Protein AF-A0A353LQN7-F1 (afdb_monomer_lite)

Radius of gyration: 21.43 Å; chains: 1; bounding box: 35×39×74 Å

pLDDT: mean 70.51, std 16.0, range [35.12, 90.56]

Secondary structure (DSSP, 8-state):
-HHHHHHS-----SGGGS-SSS----------TTHHHHHHHHH-HHHHTT--EEEEHHHHTT-HHHHHHHHHTTEEEE-HHHHHHHTT-S----------

Sequence (100 aa):
MLVMRLCFRLKVRGKAELPRAGPVIYVVNHTSYLDPMALAAALGWGRLRQTCWMAWTGFIYAGPLRRLLAGLAQVVPVDPDRRAAQGGGVAGGGGGLGGG

Foldseek 3Di:
DVCCCPVVVQDAPCLVVDDPDDDDDDDDPCPDPCRLVSVCVRNDDVVQQVDEAEDEPCQQPPDPVSVVVNVNSNYDYDHPVVVVVVVVPDDDDDDDDDDD

Structure (mmCIF, N/CA/C/O backbone):
data_AF-A0A353LQN7-F1
#
_entry.id   AF-A0A353LQN7-F1
#
loop_
_atom_site.group_PDB
_atom_site.id
_atom_site.type_symbol
_atom_site.label_atom_id
_atom_site.label_alt_id
_atom_site.label_comp_id
_atom_site.label_asym_id
_atom_site.label_entity_id
_atom_site.label_seq_id
_atom_site.pdbx_PDB_ins_code
_atom_site.Cartn_x
_atom_site.Cartn_y
_atom_site.Cartn_z
_atom_site.occupancy
_atom_site.B_iso_or_equiv
_atom_site.auth_seq_id
_atom_site.auth_comp_id
_atom_site.auth_asym_id
_atom_site.auth_atom_id
_atom_site.pdbx_PDB_model_num
ATOM 1 N N . MET A 1 1 ? 3.896 5.365 8.864 1.00 67.44 1 MET A N 1
ATOM 2 C CA . MET A 1 1 ? 2.574 6.021 8.680 1.00 67.44 1 MET A CA 1
ATOM 3 C C . MET A 1 1 ? 2.525 7.444 9.216 1.00 67.44 1 MET A C 1
ATOM 5 O O . MET A 1 1 ? 2.060 8.314 8.493 1.00 67.44 1 MET A O 1
ATOM 9 N N . LEU A 1 2 ? 2.993 7.700 10.446 1.00 77.88 2 LEU A N 1
ATOM 10 C CA . LEU A 1 2 ? 2.954 9.039 11.051 1.00 77.88 2 LEU A CA 1
ATOM 11 C C . LEU A 1 2 ? 3.679 10.101 10.201 1.00 77.88 2 LEU A C 1
ATOM 13 O O . LEU A 1 2 ? 3.153 11.188 10.019 1.00 77.88 2 LEU A O 1
ATOM 17 N N . VAL A 1 3 ? 4.806 9.736 9.577 1.00 85.12 3 VAL A N 1
ATOM 18 C CA . VAL A 1 3 ? 5.564 10.587 8.638 1.00 85.12 3 VAL A CA 1
ATOM 19 C C . VAL A 1 3 ? 4.691 11.140 7.505 1.00 85.12 3 VAL A C 1
ATOM 21 O O . VAL A 1 3 ? 4.730 12.330 7.238 1.00 85.12 3 VAL A O 1
ATOM 24 N N . MET A 1 4 ? 3.832 10.322 6.884 1.00 85.94 4 MET A N 1
ATOM 25 C CA . MET A 1 4 ? 2.928 10.798 5.823 1.00 85.94 4 MET A CA 1
ATOM 26 C C . MET A 1 4 ? 1.898 11.803 6.351 1.00 85.94 4 MET A C 1
ATOM 28 O O . MET A 1 4 ? 1.551 12.772 5.684 1.00 85.94 4 MET A O 1
ATOM 32 N N . ARG A 1 5 ? 1.418 11.600 7.581 1.00 82.62 5 ARG A N 1
ATOM 33 C CA . ARG A 1 5 ? 0.480 12.529 8.220 1.00 82.62 5 ARG A CA 1
ATOM 34 C C . ARG A 1 5 ? 1.148 13.838 8.632 1.00 82.62 5 ARG A C 1
ATOM 36 O O . ARG A 1 5 ? 0.508 14.876 8.536 1.00 82.62 5 ARG A O 1
ATOM 43 N N . LEU A 1 6 ? 2.407 13.788 9.061 1.00 85.81 6 LEU A N 1
ATOM 44 C CA . LEU A 1 6 ? 3.148 14.949 9.553 1.00 85.81 6 LEU A CA 1
ATOM 45 C C . LEU A 1 6 ? 3.775 15.759 8.412 1.00 85.81 6 LEU A C 1
ATOM 47 O O . LEU A 1 6 ? 3.519 16.952 8.308 1.00 85.81 6 LEU A O 1
ATOM 51 N N . CYS A 1 7 ? 4.530 15.116 7.521 1.00 90.00 7 CYS A N 1
ATOM 52 C CA . CYS A 1 7 ? 5.248 15.793 6.439 1.00 90.00 7 CYS A CA 1
ATOM 53 C C . CYS A 1 7 ? 4.330 16.205 5.279 1.00 90.00 7 CYS A C 1
ATOM 55 O O . CYS A 1 7 ? 4.573 17.225 4.648 1.00 90.00 7 CYS A O 1
ATOM 57 N N . PHE A 1 8 ? 3.264 15.439 5.011 1.00 86.44 8 PHE A N 1
ATOM 58 C CA . PHE A 1 8 ? 2.377 15.666 3.858 1.00 86.44 8 PHE A CA 1
ATOM 59 C C . PHE A 1 8 ? 0.946 16.043 4.253 1.00 86.44 8 PHE A C 1
ATOM 61 O O . PHE A 1 8 ? 0.081 16.170 3.390 1.00 86.44 8 PHE A O 1
ATOM 68 N N . ARG A 1 9 ? 0.674 16.225 5.556 1.00 88.62 9 ARG A N 1
ATOM 69 C CA . ARG A 1 9 ? -0.647 16.618 6.084 1.00 88.62 9 ARG A CA 1
ATOM 70 C C . ARG A 1 9 ? -1.788 15.761 5.520 1.0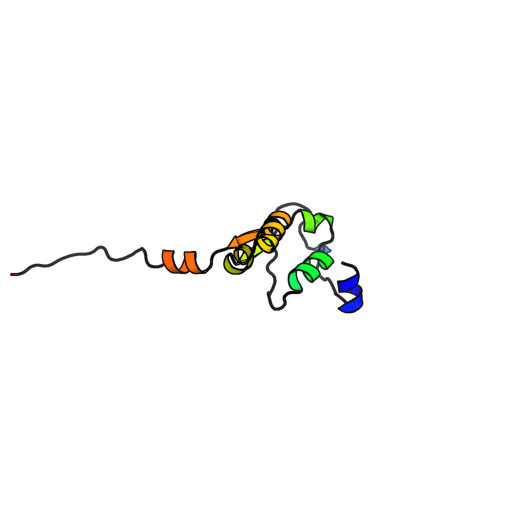0 88.62 9 ARG A C 1
ATOM 72 O O . ARG A 1 9 ? -2.856 16.279 5.191 1.00 88.62 9 ARG A O 1
ATOM 79 N N . LEU A 1 10 ? -1.550 14.451 5.399 1.00 88.38 10 LEU A N 1
ATOM 80 C CA . LEU A 1 10 ? -2.475 13.503 4.777 1.00 88.38 10 LEU A CA 1
ATOM 81 C C . LEU A 1 10 ? -3.883 13.603 5.390 1.00 88.38 10 LEU A C 1
ATOM 83 O O . LEU A 1 10 ? -4.081 13.298 6.568 1.00 88.38 10 LEU A O 1
ATOM 87 N N . LYS A 1 11 ? -4.870 13.971 4.567 1.00 88.44 11 LYS A N 1
ATOM 88 C CA . LYS A 1 11 ? -6.292 13.984 4.931 1.00 88.44 11 LYS A CA 1
ATOM 89 C C . LYS A 1 11 ? -6.978 12.755 4.348 1.00 88.44 11 LYS A C 1
ATOM 91 O O . LYS A 1 11 ? -6.973 12.558 3.140 1.00 88.44 11 LYS A O 1
ATOM 96 N N . VAL A 1 12 ? -7.604 11.957 5.209 1.00 89.69 12 VAL A N 1
ATOM 97 C CA . VAL A 1 12 ? -8.361 10.765 4.806 1.00 89.69 12 VAL A CA 1
ATOM 98 C C . VAL A 1 12 ? -9.847 11.064 4.965 1.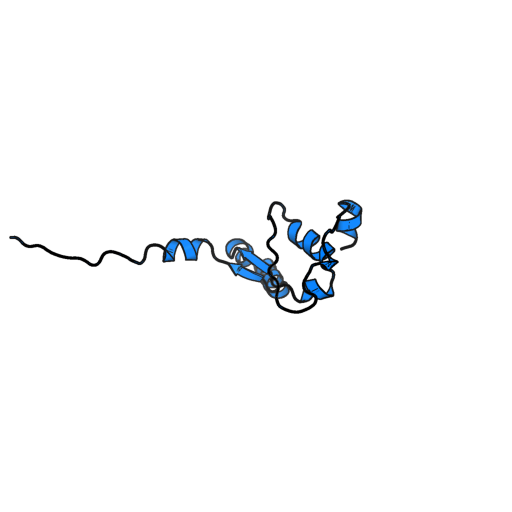00 89.69 12 VAL A C 1
ATOM 100 O O . VAL A 1 12 ? -10.283 11.427 6.055 1.00 89.69 12 VAL A O 1
ATOM 103 N N . ARG A 1 13 ? -10.621 10.922 3.889 1.00 90.56 13 ARG A N 1
ATOM 104 C CA . ARG A 1 13 ? -12.081 11.109 3.877 1.00 90.56 13 ARG A CA 1
ATOM 105 C C . ARG A 1 13 ? -12.771 9.795 3.523 1.00 90.56 13 ARG A C 1
ATOM 107 O O . ARG A 1 13 ? -12.157 8.941 2.894 1.00 90.56 13 ARG A O 1
ATOM 114 N N . GLY A 1 14 ? -14.017 9.624 3.967 1.00 86.94 14 GLY A N 1
ATOM 115 C CA . GLY A 1 14 ? -14.812 8.430 3.657 1.00 86.94 14 GLY A CA 1
ATOM 116 C C . GLY A 1 14 ? -14.309 7.142 4.315 1.00 86.94 14 GLY A C 1
ATOM 117 O O . GLY A 1 14 ? -14.714 6.062 3.912 1.00 86.94 14 GLY A O 1
ATOM 118 N N . LYS A 1 15 ? -13.441 7.220 5.339 1.00 84.75 15 LYS A N 1
ATOM 119 C CA . LYS A 1 15 ? -12.886 6.019 5.988 1.00 84.75 15 LYS A CA 1
ATOM 120 C C . LYS A 1 15 ? -13.965 5.121 6.615 1.00 84.75 15 LYS A C 1
ATOM 122 O O . LYS A 1 15 ? -13.782 3.910 6.681 1.00 84.75 15 LYS A O 1
ATOM 127 N N . ALA A 1 16 ? -15.060 5.721 7.080 1.00 85.19 16 ALA A N 1
ATOM 128 C CA . ALA A 1 16 ? -16.195 5.014 7.666 1.00 85.19 16 ALA A CA 1
ATOM 129 C C . ALA A 1 16 ? -17.017 4.225 6.630 1.00 85.19 16 ALA A C 1
ATOM 131 O O . ALA A 1 16 ? -17.623 3.224 6.995 1.00 85.19 16 ALA A O 1
ATOM 132 N N . GLU A 1 17 ? -16.967 4.635 5.360 1.00 87.25 17 GLU A N 1
ATOM 133 C CA . GLU A 1 17 ? -17.702 4.015 4.250 1.00 87.25 17 GLU A CA 1
ATOM 134 C C . GLU A 1 17 ? -17.015 2.753 3.722 1.00 87.25 17 GLU A C 1
ATOM 136 O O . GLU A 1 17 ? -17.593 2.006 2.934 1.00 87.25 17 GLU A O 1
ATOM 141 N N . LEU A 1 18 ? -15.761 2.496 4.120 1.00 85.25 18 LEU A N 1
ATOM 142 C CA . LEU A 1 18 ? -15.093 1.289 3.662 1.00 85.25 18 LEU A CA 1
ATOM 143 C C . LEU A 1 18 ? -15.769 0.051 4.261 1.00 85.25 18 LEU A C 1
ATOM 145 O O . LEU A 1 18 ? -15.991 0.007 5.479 1.00 85.25 18 LEU A O 1
ATOM 149 N N . PRO A 1 19 ? -15.940 -1.016 3.459 1.00 84.62 19 PRO A N 1
ATOM 150 C CA . PRO A 1 19 ? -16.374 -2.310 3.956 1.00 84.62 19 PRO A CA 1
ATOM 151 C C . PRO A 1 19 ? -15.570 -2.720 5.193 1.00 84.62 19 PRO A C 1
ATOM 153 O O . PRO A 1 19 ? -14.338 -2.580 5.246 1.00 84.62 19 PRO A O 1
ATOM 156 N N . ARG A 1 20 ? -16.286 -3.154 6.235 1.00 81.62 20 ARG A N 1
ATOM 157 C CA . ARG A 1 20 ? -15.686 -3.622 7.495 1.00 81.62 20 ARG A CA 1
ATOM 158 C C . ARG A 1 20 ? -15.107 -5.030 7.361 1.00 81.62 20 ARG A C 1
ATOM 160 O O . ARG A 1 20 ? -14.172 -5.357 8.082 1.00 81.62 20 ARG A O 1
ATOM 167 N N . ALA A 1 21 ? -15.643 -5.815 6.431 1.00 80.69 21 ALA A N 1
ATOM 168 C CA . ALA A 1 21 ? -15.221 -7.167 6.107 1.00 80.69 21 ALA A CA 1
ATOM 169 C C . ALA A 1 21 ? -15.363 -7.417 4.597 1.00 80.69 21 ALA A C 1
ATOM 171 O O . ALA A 1 21 ? -16.106 -6.707 3.919 1.00 80.69 21 ALA A O 1
ATOM 172 N N . GLY A 1 22 ? -14.667 -8.443 4.105 1.00 80.81 22 GLY A N 1
ATOM 173 C CA . GLY A 1 22 ? -14.689 -8.854 2.702 1.00 80.81 22 GLY A CA 1
ATOM 174 C C . GLY A 1 22 ? -13.571 -8.238 1.847 1.00 80.81 22 GLY A C 1
ATOM 175 O O . GLY A 1 22 ? -12.913 -7.282 2.270 1.00 80.81 22 GLY A O 1
ATOM 176 N N . PRO A 1 2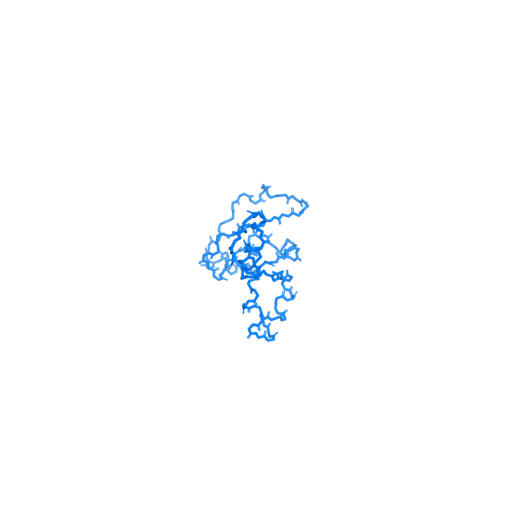3 ? -13.317 -8.813 0.657 1.00 84.00 23 PRO A N 1
ATOM 177 C CA . PRO A 1 23 ? -12.299 -8.322 -0.261 1.00 84.00 23 PRO A CA 1
ATOM 178 C C . PRO A 1 23 ? -12.703 -6.964 -0.844 1.00 84.00 23 PRO A C 1
ATOM 180 O O . PRO A 1 23 ? -13.864 -6.731 -1.174 1.00 84.00 23 PRO A O 1
ATOM 183 N N . VAL A 1 24 ? -11.726 -6.073 -0.999 1.00 85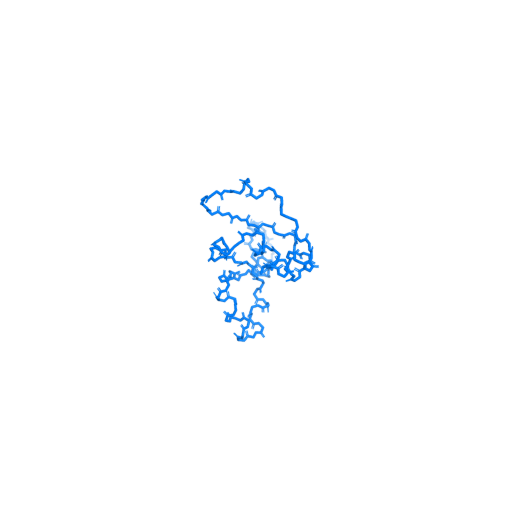.50 24 VAL A N 1
ATOM 184 C CA . VAL A 1 24 ? -11.906 -4.754 -1.615 1.00 85.50 24 VAL A CA 1
ATOM 185 C C . VAL A 1 24 ? -10.773 -4.485 -2.592 1.00 85.50 24 VAL A C 1
ATOM 187 O O . VAL A 1 24 ? -9.635 -4.891 -2.357 1.00 85.50 24 VAL A O 1
ATOM 190 N N . ILE A 1 25 ? -11.083 -3.782 -3.679 1.00 85.81 25 ILE A N 1
ATOM 191 C CA . ILE A 1 25 ? -10.092 -3.351 -4.664 1.00 85.81 25 ILE A CA 1
ATOM 192 C C . ILE A 1 25 ? -9.868 -1.854 -4.478 1.00 85.81 25 ILE A C 1
ATOM 194 O O . ILE A 1 25 ? -10.796 -1.057 -4.615 1.00 85.81 25 ILE A O 1
ATOM 198 N N . TYR A 1 26 ? -8.631 -1.473 -4.166 1.00 83.94 26 TYR A N 1
ATOM 199 C CA . TYR A 1 26 ? -8.221 -0.074 -4.118 1.00 83.94 26 TYR A CA 1
ATOM 200 C C . TYR A 1 26 ? -7.663 0.331 -5.476 1.00 83.94 26 TYR A C 1
ATOM 202 O O . TYR A 1 26 ? -6.611 -0.154 -5.887 1.00 83.94 26 TYR A O 1
ATOM 210 N N . VAL A 1 27 ? -8.356 1.239 -6.159 1.00 84.81 27 VAL A N 1
ATOM 211 C CA . VAL A 1 27 ? -7.864 1.846 -7.397 1.00 84.81 27 VAL A CA 1
ATOM 212 C C . VAL A 1 27 ? -7.277 3.203 -7.044 1.00 84.81 27 VAL A C 1
ATOM 214 O O . VAL A 1 27 ? -7.994 4.112 -6.628 1.00 84.81 27 VAL A O 1
ATOM 217 N N . VAL A 1 28 ? -5.958 3.319 -7.164 1.00 81.38 28 VAL A N 1
ATOM 218 C CA . VAL A 1 28 ? -5.236 4.562 -6.890 1.00 81.38 28 VAL A CA 1
ATOM 219 C C . VAL A 1 28 ? -4.896 5.219 -8.218 1.00 81.38 28 VAL A C 1
ATOM 221 O O . VAL A 1 28 ? -4.413 4.555 -9.134 1.00 81.38 28 VAL A O 1
ATOM 224 N N . ASN A 1 29 ? -5.132 6.525 -8.325 1.00 81.69 29 ASN A N 1
ATOM 225 C CA . ASN A 1 29 ? -4.569 7.296 -9.423 1.00 81.69 29 ASN A CA 1
ATOM 226 C C . ASN A 1 29 ? -3.048 7.365 -9.203 1.00 81.69 29 ASN A C 1
ATOM 228 O O . ASN A 1 29 ? -2.602 8.062 -8.292 1.00 81.69 29 ASN A O 1
ATOM 232 N N . HIS A 1 30 ? -2.289 6.571 -9.965 1.00 80.00 30 HIS A N 1
ATOM 233 C CA . HIS A 1 30 ? -0.875 6.270 -9.717 1.00 80.00 30 HIS A CA 1
ATOM 234 C C . HIS A 1 30 ? 0.051 7.419 -10.155 1.00 80.00 30 HIS A C 1
ATOM 236 O O . HIS A 1 30 ? 0.911 7.271 -11.022 1.00 80.00 30 HIS A O 1
ATOM 242 N N . THR A 1 31 ? -0.144 8.596 -9.571 1.00 85.12 31 THR A N 1
ATOM 243 C CA . THR A 1 31 ? 0.573 9.824 -9.942 1.00 85.12 31 THR A CA 1
ATOM 244 C C . THR A 1 31 ? 1.921 9.966 -9.242 1.00 85.12 31 THR A C 1
ATOM 246 O O . THR A 1 31 ? 2.693 10.860 -9.588 1.00 85.12 31 THR A O 1
ATOM 249 N N . SER A 1 32 ? 2.223 9.133 -8.238 1.00 82.75 32 SER A N 1
ATOM 250 C CA . SER A 1 32 ? 3.434 9.280 -7.427 1.00 82.75 32 SER A CA 1
ATOM 251 C C . SER A 1 32 ? 3.962 7.956 -6.869 1.00 82.75 32 SER A C 1
ATOM 253 O O . SER A 1 32 ? 3.223 7.072 -6.455 1.00 82.75 32 SER A O 1
ATOM 255 N N . TYR A 1 33 ? 5.287 7.841 -6.731 1.00 78.12 33 TYR A N 1
ATOM 256 C CA . TYR A 1 33 ? 5.915 6.685 -6.066 1.00 78.12 33 TYR A CA 1
ATOM 257 C C . TYR A 1 33 ? 5.562 6.564 -4.573 1.00 78.12 33 TYR A C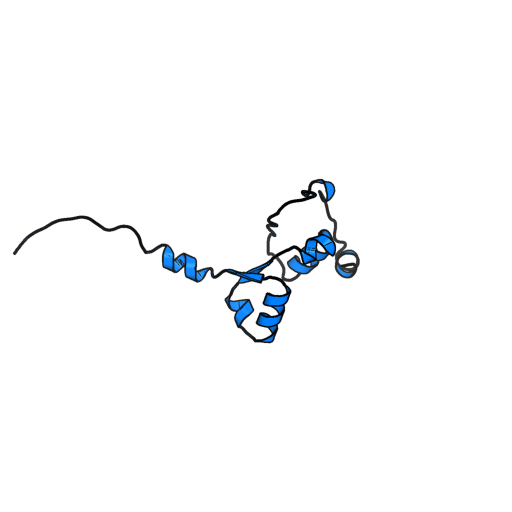 1
ATOM 259 O O . TYR A 1 33 ? 5.775 5.517 -3.966 1.00 78.12 33 TYR A O 1
ATOM 267 N N . LEU A 1 34 ? 5.023 7.629 -3.972 1.00 83.69 34 LEU A N 1
ATOM 268 C CA . LEU A 1 34 ? 4.591 7.657 -2.575 1.00 83.69 34 LEU A CA 1
ATOM 269 C C . LEU A 1 34 ? 3.171 7.111 -2.369 1.00 83.69 34 LEU A C 1
ATOM 271 O O . LEU A 1 34 ? 2.754 6.951 -1.219 1.00 83.69 34 LEU A O 1
ATOM 275 N N . ASP A 1 35 ? 2.451 6.777 -3.441 1.00 83.44 35 ASP A N 1
ATOM 276 C CA . ASP A 1 35 ? 1.073 6.282 -3.384 1.00 83.44 35 ASP A CA 1
ATOM 277 C C . ASP A 1 35 ? 0.912 5.057 -2.462 1.00 83.44 35 ASP A C 1
ATOM 279 O O . ASP A 1 35 ? -0.000 5.060 -1.626 1.00 83.44 35 ASP A O 1
ATOM 283 N N . PRO A 1 36 ? 1.825 4.060 -2.466 1.00 81.00 36 PRO A N 1
ATOM 284 C CA . PRO A 1 36 ? 1.745 2.946 -1.527 1.00 81.00 36 PRO A CA 1
ATOM 285 C C . PRO A 1 36 ? 1.892 3.377 -0.064 1.00 81.00 36 PRO A C 1
ATOM 287 O O . PRO A 1 36 ? 1.199 2.864 0.817 1.00 81.00 36 PRO A O 1
ATOM 290 N N . MET A 1 37 ? 2.763 4.353 0.215 1.00 84.25 37 MET A N 1
ATOM 291 C CA . MET A 1 37 ? 2.981 4.868 1.570 1.00 84.25 37 MET A CA 1
ATOM 292 C C . MET A 1 37 ? 1.790 5.696 2.059 1.00 84.25 37 MET A C 1
ATOM 294 O O . MET A 1 37 ? 1.420 5.609 3.236 1.00 84.25 37 MET A O 1
ATOM 298 N N . ALA A 1 38 ? 1.178 6.478 1.169 1.00 87.31 38 ALA A N 1
ATOM 299 C CA . ALA A 1 38 ? -0.025 7.246 1.456 1.00 87.31 38 ALA A CA 1
ATOM 300 C C . ALA A 1 38 ? -1.220 6.316 1.720 1.00 87.31 38 ALA A C 1
ATOM 302 O O . ALA A 1 38 ? -1.908 6.479 2.733 1.00 87.31 38 ALA A O 1
ATOM 303 N N . LEU A 1 39 ? -1.413 5.288 0.882 1.00 87.31 39 LEU A N 1
ATOM 304 C CA . LEU A 1 39 ? -2.476 4.297 1.054 1.00 87.31 39 LEU A CA 1
ATOM 305 C C . LEU A 1 39 ? -2.280 3.490 2.342 1.00 87.31 39 LEU A C 1
ATOM 307 O O . LEU A 1 39 ? -3.219 3.341 3.126 1.00 87.31 39 LEU A O 1
ATOM 311 N N . ALA A 1 40 ? -1.045 3.064 2.625 1.00 86.19 40 ALA A N 1
ATOM 312 C CA . ALA A 1 40 ? -0.691 2.462 3.903 1.00 86.19 40 ALA A CA 1
ATOM 313 C C . ALA A 1 40 ? -1.115 3.378 5.062 1.00 86.19 40 ALA A C 1
ATOM 315 O O . ALA A 1 40 ? -1.914 2.976 5.908 1.00 86.19 40 ALA A O 1
ATOM 316 N N . ALA A 1 41 ? -0.657 4.634 5.077 1.00 87.81 41 ALA A N 1
ATOM 317 C CA . ALA A 1 41 ? -0.995 5.606 6.120 1.00 87.81 41 ALA A CA 1
ATOM 318 C C . ALA A 1 41 ? -2.501 5.878 6.278 1.00 87.81 41 ALA A C 1
ATOM 320 O O . ALA A 1 41 ? -2.949 6.196 7.386 1.00 87.81 41 ALA A O 1
ATOM 321 N N . ALA A 1 42 ? -3.286 5.731 5.210 1.00 88.38 42 ALA A N 1
ATOM 322 C CA . ALA A 1 42 ? -4.736 5.866 5.252 1.00 88.38 42 ALA A CA 1
ATOM 323 C C . ALA A 1 42 ? -5.430 4.635 5.867 1.00 88.38 42 ALA A C 1
ATOM 325 O O . ALA A 1 42 ? -6.293 4.779 6.747 1.00 88.38 42 ALA A O 1
ATOM 326 N N . LEU A 1 43 ? -5.034 3.429 5.450 1.00 85.75 43 LEU A N 1
ATOM 327 C CA . LEU A 1 43 ? -5.686 2.169 5.822 1.00 85.75 43 LEU A CA 1
ATOM 328 C C . LEU A 1 43 ? -5.344 1.703 7.242 1.00 85.75 43 LEU A C 1
ATOM 330 O O . LEU A 1 43 ? -6.219 1.189 7.943 1.00 85.75 43 LEU A O 1
ATOM 334 N N . GLY A 1 44 ? -4.124 1.961 7.718 1.00 85.00 44 GLY A N 1
ATOM 335 C CA . GLY A 1 44 ? -3.643 1.419 8.991 1.00 85.00 44 GLY A CA 1
ATOM 336 C C . GLY A 1 44 ? -3.055 0.009 8.849 1.00 85.00 44 GLY A C 1
ATOM 337 O O . GLY A 1 44 ? -3.242 -0.664 7.838 1.00 85.00 44 GLY A O 1
ATOM 338 N N . TRP A 1 45 ? -2.316 -0.436 9.870 1.00 79.62 45 TRP A N 1
ATOM 339 C CA . TRP A 1 45 ? -1.516 -1.670 9.813 1.00 79.62 45 TRP A CA 1
ATOM 340 C C . TRP A 1 45 ? -2.343 -2.943 9.579 1.00 79.62 45 TRP A C 1
ATOM 342 O O . TRP A 1 45 ? -1.937 -3.798 8.798 1.00 79.62 45 TRP A O 1
ATOM 352 N N . GLY A 1 46 ? -3.522 -3.053 10.204 1.00 81.94 46 GLY A N 1
ATOM 353 C CA . GLY A 1 46 ? -4.372 -4.246 10.097 1.00 81.94 46 GLY A CA 1
ATOM 354 C C . GLY A 1 46 ? -4.835 -4.539 8.666 1.00 81.94 46 GLY A C 1
ATOM 355 O O . GLY A 1 46 ? -4.657 -5.652 8.184 1.00 81.94 46 GLY A O 1
ATOM 356 N N . ARG A 1 47 ? -5.351 -3.523 7.959 1.00 79.75 47 ARG A N 1
ATOM 357 C CA . ARG A 1 47 ? -5.791 -3.660 6.556 1.00 79.75 47 ARG A CA 1
ATOM 358 C C . ARG A 1 47 ? -4.616 -3.767 5.588 1.00 79.75 47 ARG A C 1
ATOM 360 O O . ARG A 1 47 ? -4.685 -4.521 4.624 1.00 79.75 47 ARG A O 1
ATOM 367 N N . LEU A 1 48 ? -3.526 -3.048 5.859 1.00 80.62 48 LEU A N 1
ATOM 368 C CA . LEU A 1 48 ? -2.332 -3.072 5.016 1.00 80.62 48 LEU A CA 1
ATOM 369 C C . LEU A 1 48 ? -1.737 -4.481 4.889 1.00 80.62 48 LEU A C 1
ATOM 371 O O . LEU A 1 48 ? -1.383 -4.889 3.790 1.00 80.62 48 LEU A O 1
ATOM 375 N N . ARG A 1 49 ? -1.671 -5.245 5.989 1.00 79.88 49 ARG A N 1
ATOM 376 C CA . ARG A 1 49 ? -1.154 -6.629 5.981 1.00 79.88 49 ARG A CA 1
ATOM 377 C C . ARG A 1 49 ? -2.010 -7.613 5.181 1.00 79.88 49 ARG A C 1
ATOM 379 O O . ARG A 1 49 ? -1.546 -8.709 4.894 1.00 79.88 49 ARG A O 1
ATOM 386 N N . GLN A 1 50 ? -3.244 -7.232 4.865 1.00 79.06 50 GLN A N 1
ATOM 387 C CA . GLN A 1 50 ? -4.199 -8.016 4.082 1.00 79.06 50 GLN A CA 1
ATOM 388 C C . GLN A 1 50 ? -4.356 -7.471 2.654 1.00 79.06 50 GLN A C 1
ATOM 390 O O . GLN A 1 50 ? -5.253 -7.891 1.931 1.00 79.06 50 GLN A O 1
ATOM 395 N N . THR A 1 51 ? -3.533 -6.496 2.260 1.00 78.00 51 THR A N 1
ATOM 396 C CA . THR A 1 51 ? -3.601 -5.872 0.939 1.00 78.00 51 THR A CA 1
ATOM 397 C C . THR A 1 51 ? -2.538 -6.489 0.037 1.00 78.00 51 THR A C 1
ATOM 399 O O . THR A 1 51 ? -1.345 -6.327 0.291 1.00 78.00 51 THR A O 1
ATOM 402 N N . CYS A 1 52 ? -2.980 -7.155 -1.029 1.00 74.94 52 CYS A N 1
ATOM 403 C CA . CYS A 1 52 ? -2.126 -7.520 -2.154 1.00 74.94 52 CYS A CA 1
ATOM 404 C C . CYS A 1 52 ? -1.969 -6.317 -3.080 1.00 74.94 52 CYS A C 1
ATOM 406 O O . CYS A 1 52 ? -2.919 -5.567 -3.316 1.00 74.94 52 CYS A O 1
ATOM 408 N N . TRP A 1 53 ? -0.776 -6.156 -3.632 1.00 76.38 53 TRP A N 1
ATOM 409 C CA . TRP A 1 53 ? -0.457 -5.053 -4.531 1.00 76.38 53 TRP A CA 1
ATOM 410 C C . TRP A 1 53 ? -0.330 -5.592 -5.951 1.00 76.38 53 TRP A C 1
ATOM 412 O O . TRP A 1 53 ? 0.003 -6.753 -6.151 1.00 76.38 53 TRP A O 1
AT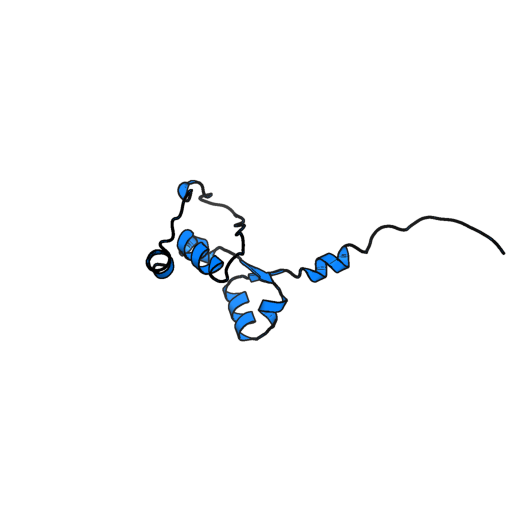OM 422 N N . MET A 1 54 ? -0.590 -4.773 -6.958 1.00 69.06 54 MET A N 1
ATOM 423 C CA . MET A 1 54 ? -0.252 -5.117 -8.338 1.00 69.06 54 MET A CA 1
ATOM 424 C C . MET A 1 54 ? 0.889 -4.214 -8.764 1.00 69.06 54 MET A C 1
ATOM 426 O O . MET A 1 54 ? 0.800 -2.997 -8.613 1.00 69.06 54 MET A O 1
ATOM 430 N N . ALA A 1 55 ? 1.965 -4.804 -9.271 1.00 65.75 55 ALA A N 1
ATOM 431 C CA . ALA A 1 55 ? 3.050 -4.039 -9.860 1.00 65.75 55 ALA A CA 1
ATOM 432 C C . ALA A 1 55 ? 3.496 -4.679 -11.169 1.00 65.75 55 ALA A C 1
ATOM 434 O O . ALA A 1 55 ? 3.324 -5.880 -11.406 1.00 65.75 55 ALA A O 1
ATOM 435 N N . TRP A 1 56 ? 4.063 -3.835 -12.022 1.00 61.72 56 TRP A N 1
ATOM 436 C CA . TRP A 1 56 ? 4.561 -4.236 -13.323 1.00 61.72 56 TRP A CA 1
ATOM 437 C C . TRP A 1 56 ? 5.723 -5.225 -13.191 1.00 61.72 56 TRP A C 1
ATOM 439 O O . TRP A 1 56 ? 6.685 -4.980 -12.453 1.00 61.72 56 TRP A O 1
ATOM 449 N N . THR A 1 57 ? 5.652 -6.328 -13.939 1.00 56.78 57 THR A N 1
ATOM 450 C CA . THR A 1 57 ? 6.673 -7.388 -13.980 1.00 56.78 57 THR A CA 1
ATOM 451 C C . THR A 1 57 ? 8.078 -6.845 -14.238 1.00 56.78 57 THR A C 1
ATOM 453 O O . THR A 1 57 ? 9.014 -7.242 -13.541 1.00 56.78 57 THR A O 1
ATOM 456 N N . GLY A 1 58 ? 8.232 -5.882 -15.152 1.00 57.00 58 GLY A N 1
ATOM 457 C CA . GLY A 1 58 ? 9.531 -5.279 -15.474 1.00 57.00 58 GLY A CA 1
ATOM 458 C C . GLY A 1 58 ? 10.215 -4.593 -14.283 1.00 57.00 58 GLY A C 1
ATOM 459 O O . GLY A 1 58 ? 11.436 -4.641 -14.156 1.00 57.00 58 GLY A O 1
ATOM 460 N N . PHE A 1 59 ? 9.449 -4.034 -13.340 1.00 59.50 59 PHE A N 1
ATOM 461 C CA . PHE A 1 59 ? 10.004 -3.421 -12.128 1.00 59.50 59 PHE A CA 1
ATOM 462 C C . PHE A 1 59 ? 10.398 -4.464 -11.067 1.00 59.50 59 PHE A C 1
ATOM 464 O O . PHE A 1 59 ? 11.404 -4.295 -10.370 1.00 59.50 59 PHE A O 1
ATOM 471 N N . ILE A 1 60 ? 9.630 -5.554 -10.967 1.00 56.78 60 ILE A N 1
ATOM 472 C CA . ILE A 1 60 ? 9.819 -6.630 -9.980 1.00 56.78 60 ILE A CA 1
ATOM 473 C C . ILE A 1 60 ? 11.050 -7.485 -10.309 1.00 56.78 60 ILE A C 1
ATOM 475 O O . ILE A 1 60 ? 11.826 -7.820 -9.412 1.00 56.78 60 ILE A O 1
ATOM 479 N N . TYR A 1 61 ? 11.249 -7.827 -11.585 1.00 60.66 61 TYR A N 1
ATOM 480 C CA . TYR A 1 61 ? 12.334 -8.716 -12.019 1.00 60.66 61 TYR A CA 1
ATOM 481 C C . TYR A 1 61 ? 13.659 -7.999 -12.310 1.00 60.66 61 TYR A C 1
ATOM 483 O O . TYR A 1 61 ? 14.660 -8.663 -12.559 1.00 60.66 61 TYR A O 1
ATOM 491 N N . ALA A 1 62 ? 13.708 -6.669 -12.192 1.00 62.94 62 ALA A N 1
ATOM 492 C CA . ALA A 1 62 ? 14.926 -5.880 -12.396 1.00 62.94 62 ALA A CA 1
ATOM 493 C C . ALA A 1 62 ? 16.037 -6.129 -11.346 1.00 62.94 62 ALA A C 1
ATOM 495 O O . ALA A 1 62 ? 17.137 -5.604 -11.489 1.00 62.94 62 ALA A O 1
ATOM 496 N N . GLY A 1 63 ? 15.782 -6.897 -10.278 1.00 71.06 63 GLY A N 1
ATOM 497 C CA . GLY A 1 63 ? 16.825 -7.304 -9.333 1.00 71.06 63 GLY A CA 1
ATOM 498 C C . GLY A 1 63 ? 16.330 -8.198 -8.185 1.00 71.06 63 GLY A C 1
ATOM 499 O O . GLY A 1 63 ? 15.149 -8.153 -7.829 1.00 71.06 63 GLY A O 1
ATOM 500 N N . PRO A 1 64 ? 17.220 -8.988 -7.553 1.00 67.88 64 PRO A N 1
ATOM 501 C CA . PRO A 1 64 ? 16.852 -9.969 -6.524 1.00 67.88 64 PRO A CA 1
ATOM 502 C C . PRO A 1 64 ? 16.223 -9.327 -5.278 1.00 67.88 64 PRO A C 1
ATOM 504 O O . PRO A 1 64 ? 15.267 -9.863 -4.722 1.00 67.88 64 PRO A O 1
ATOM 507 N N . LEU A 1 65 ? 16.685 -8.133 -4.889 1.00 69.44 65 LEU A N 1
ATOM 508 C CA . LEU A 1 65 ? 16.104 -7.365 -3.785 1.00 69.44 65 LEU A CA 1
ATOM 509 C C . LEU A 1 65 ? 14.657 -6.939 -4.076 1.00 69.44 65 LEU A C 1
ATOM 511 O O . LEU A 1 65 ? 13.789 -7.043 -3.213 1.00 69.44 65 LEU A O 1
ATOM 515 N N . ARG A 1 66 ? 14.374 -6.494 -5.305 1.00 64.69 66 ARG A N 1
ATOM 516 C CA . ARG A 1 66 ? 13.027 -6.064 -5.716 1.00 64.69 66 ARG A CA 1
ATOM 517 C C . ARG A 1 66 ? 12.063 -7.244 -5.768 1.00 64.69 66 ARG A C 1
ATOM 519 O O . ARG A 1 66 ? 10.921 -7.113 -5.341 1.00 64.69 66 ARG A O 1
ATOM 526 N N . ARG A 1 67 ? 12.551 -8.413 -6.185 1.00 67.00 67 ARG A N 1
ATOM 527 C CA . ARG A 1 67 ? 11.795 -9.670 -6.169 1.00 67.00 67 ARG A CA 1
ATOM 528 C C . ARG A 1 67 ? 11.442 -10.121 -4.749 1.00 67.00 67 ARG A C 1
ATOM 530 O O . ARG A 1 67 ? 10.308 -10.530 -4.511 1.00 67.00 67 ARG A O 1
ATOM 537 N N . LEU A 1 68 ? 12.377 -10.002 -3.804 1.00 67.38 68 LEU A N 1
ATOM 538 C CA . LEU A 1 68 ? 12.121 -10.301 -2.391 1.00 67.38 68 LEU A CA 1
ATOM 539 C C . LEU A 1 68 ? 11.070 -9.350 -1.799 1.00 67.38 68 LEU A C 1
ATOM 541 O O . LEU A 1 68 ? 10.114 -9.796 -1.166 1.00 67.38 68 LEU A O 1
ATOM 545 N N . LEU A 1 69 ? 11.214 -8.046 -2.053 1.00 66.75 69 LEU A N 1
ATOM 546 C CA . LEU A 1 69 ? 10.259 -7.029 -1.601 1.00 66.75 69 LEU A CA 1
ATOM 547 C C . LEU A 1 69 ? 8.869 -7.225 -2.223 1.00 66.75 69 LEU A C 1
ATOM 549 O O . LEU A 1 69 ? 7.869 -7.058 -1.530 1.00 66.75 69 LEU A O 1
ATOM 553 N N . ALA A 1 70 ? 8.796 -7.640 -3.489 1.00 67.06 70 ALA A N 1
ATOM 554 C CA . ALA A 1 70 ? 7.540 -7.962 -4.159 1.00 67.06 70 ALA A CA 1
ATOM 555 C C . ALA A 1 70 ? 6.830 -9.167 -3.522 1.00 67.06 70 ALA A C 1
ATOM 557 O O . ALA A 1 70 ? 5.624 -9.112 -3.293 1.00 67.06 70 ALA A O 1
ATOM 558 N N . GLY A 1 71 ? 7.571 -10.222 -3.166 1.00 66.00 71 GLY A N 1
ATOM 559 C CA . GLY A 1 71 ? 7.014 -11.369 -2.442 1.00 66.00 71 GLY A CA 1
ATOM 560 C C . GLY A 1 71 ? 6.487 -10.989 -1.054 1.00 66.00 71 GLY A C 1
ATOM 561 O O . GLY A 1 71 ? 5.370 -11.356 -0.694 1.00 66.00 71 GLY A O 1
ATOM 562 N N . LEU A 1 72 ? 7.250 -10.189 -0.301 1.00 62.44 72 LEU A N 1
ATOM 563 C CA . LEU A 1 72 ? 6.848 -9.693 1.023 1.00 62.44 72 LEU A CA 1
ATOM 564 C C . LEU A 1 72 ? 5.609 -8.791 0.970 1.00 62.44 72 LEU A C 1
ATOM 566 O O . LEU A 1 72 ? 4.774 -8.834 1.872 1.00 62.44 72 LEU A O 1
ATOM 570 N N . ALA A 1 73 ? 5.478 -7.991 -0.086 1.00 62.94 73 ALA A N 1
ATOM 571 C CA . ALA A 1 73 ? 4.332 -7.120 -0.309 1.00 62.94 73 ALA A CA 1
ATOM 572 C C . ALA A 1 73 ? 3.165 -7.819 -1.034 1.00 62.94 73 ALA A C 1
ATOM 574 O O . ALA A 1 73 ? 2.240 -7.138 -1.455 1.00 62.94 73 ALA A O 1
ATOM 575 N N . GLN A 1 74 ? 3.178 -9.152 -1.187 1.00 67.12 74 GLN A N 1
ATOM 576 C CA . GLN A 1 74 ? 2.122 -9.909 -1.884 1.00 67.12 74 GLN A CA 1
ATOM 577 C C . GLN A 1 74 ? 1.791 -9.305 -3.260 1.00 67.12 74 GLN A C 1
ATOM 579 O O . GLN A 1 74 ? 0.627 -9.145 -3.637 1.00 67.12 74 GLN A O 1
ATOM 584 N N . VAL A 1 75 ? 2.831 -8.889 -3.986 1.00 68.06 75 VAL A N 1
ATOM 585 C CA . VAL A 1 75 ? 2.675 -8.228 -5.276 1.00 68.06 75 VAL A CA 1
ATOM 586 C C . VAL A 1 75 ? 2.325 -9.271 -6.328 1.00 68.06 75 VAL A C 1
ATOM 588 O O . VAL A 1 75 ? 3.129 -10.153 -6.629 1.00 68.06 75 VAL A O 1
ATOM 591 N N . VAL A 1 76 ? 1.144 -9.149 -6.922 1.00 65.25 76 VAL A N 1
ATOM 592 C CA . VAL A 1 76 ? 0.741 -9.938 -8.081 1.00 65.25 76 VAL A CA 1
ATOM 593 C C . VAL A 1 76 ? 1.385 -9.316 -9.326 1.00 65.25 76 VAL A C 1
ATOM 595 O O . VAL A 1 76 ? 1.117 -8.146 -9.625 1.00 65.25 76 VAL A O 1
ATOM 598 N N . PRO A 1 77 ? 2.246 -10.055 -10.049 1.00 61.12 77 PRO A N 1
ATOM 599 C CA . PRO A 1 77 ? 2.867 -9.557 -11.267 1.00 61.12 77 PRO A CA 1
ATOM 600 C C . PRO A 1 77 ? 1.808 -9.350 -12.353 1.00 61.12 77 PRO A C 1
ATOM 602 O O . PRO A 1 77 ? 1.128 -10.297 -12.750 1.00 61.12 77 PRO A O 1
ATOM 605 N N . VAL A 1 78 ? 1.685 -8.120 -12.855 1.00 63.28 78 VAL A N 1
ATOM 606 C CA . VAL A 1 78 ? 0.856 -7.805 -14.026 1.00 63.28 78 VAL A CA 1
ATOM 607 C C . VAL A 1 78 ? 1.777 -7.499 -15.199 1.00 63.28 78 VAL A C 1
ATOM 609 O O . VAL A 1 78 ? 2.623 -6.608 -15.119 1.00 63.28 78 VAL A O 1
ATOM 612 N N . ASP A 1 79 ? 1.610 -8.259 -16.277 1.00 63.16 79 ASP A N 1
ATOM 613 C CA . ASP A 1 79 ? 2.356 -8.106 -17.520 1.00 63.16 79 ASP A CA 1
ATOM 614 C C . ASP A 1 79 ? 1.459 -7.414 -18.572 1.00 63.16 79 ASP A C 1
ATOM 616 O O . ASP A 1 79 ? 0.543 -8.052 -19.105 1.00 63.16 79 ASP A O 1
ATOM 620 N N . PRO A 1 80 ? 1.628 -6.100 -18.815 1.00 56.69 80 PRO A N 1
ATOM 621 C CA . PRO A 1 80 ? 0.825 -5.345 -19.770 1.00 56.69 80 PRO A CA 1
ATOM 622 C C . PRO A 1 80 ? 1.088 -5.789 -21.215 1.00 56.69 80 PRO A C 1
ATOM 624 O O . PRO A 1 80 ? 0.152 -5.802 -22.016 1.00 56.69 80 PRO A O 1
ATOM 627 N N . ASP A 1 81 ? 2.303 -6.247 -21.530 1.00 59.25 81 ASP A N 1
ATOM 628 C CA . ASP A 1 81 ? 2.686 -6.661 -22.886 1.00 59.25 81 ASP A CA 1
ATOM 629 C C . ASP A 1 81 ? 2.061 -8.010 -23.255 1.00 59.25 81 ASP A C 1
ATOM 631 O O . ASP A 1 81 ? 1.636 -8.243 -24.390 1.00 59.25 81 ASP A O 1
ATOM 635 N N . ARG A 1 82 ? 1.881 -8.887 -22.262 1.00 52.88 82 ARG A N 1
ATOM 636 C CA . ARG A 1 82 ? 1.233 -10.188 -22.466 1.00 52.88 82 ARG A CA 1
ATOM 637 C C . ARG A 1 82 ? -0.242 -10.075 -22.866 1.00 52.88 82 ARG A C 1
ATOM 639 O O . ARG A 1 82 ? -0.762 -11.006 -23.481 1.00 52.88 82 ARG A O 1
ATOM 646 N N . ARG A 1 83 ? -0.922 -8.968 -22.531 1.00 50.47 83 ARG A N 1
ATOM 647 C CA . ARG A 1 83 ? -2.303 -8.697 -22.976 1.00 50.47 83 ARG A CA 1
ATOM 648 C C . ARG A 1 83 ? -2.361 -8.162 -24.406 1.00 50.47 83 ARG A C 1
ATOM 650 O O . ARG A 1 83 ? -3.271 -8.546 -25.133 1.00 50.47 83 ARG A O 1
ATOM 657 N N . ALA A 1 84 ? -1.383 -7.361 -24.831 1.00 50.41 84 ALA A N 1
ATOM 658 C CA . ALA A 1 84 ? -1.299 -6.893 -26.215 1.00 50.41 84 ALA A CA 1
ATOM 659 C C . ALA A 1 84 ? -1.061 -8.055 -27.202 1.00 50.41 84 ALA A C 1
ATOM 661 O O . ALA A 1 84 ? -1.682 -8.099 -28.260 1.00 50.41 84 ALA A O 1
ATOM 662 N N . ALA A 1 85 ? -0.254 -9.053 -26.823 1.00 52.59 85 ALA A N 1
ATOM 663 C CA . ALA A 1 85 ? 0.020 -10.222 -27.666 1.00 52.59 85 ALA A CA 1
ATOM 664 C C . ALA A 1 85 ? -1.163 -11.209 -27.803 1.00 52.59 85 ALA A C 1
ATOM 666 O O . ALA A 1 85 ? -1.239 -11.945 -28.781 1.00 52.59 85 ALA A O 1
ATOM 667 N N . GLN A 1 86 ? -2.099 -11.234 -26.847 1.00 49.41 86 GLN A N 1
ATOM 668 C CA . GLN A 1 86 ? -3.260 -12.143 -26.873 1.00 49.41 86 GLN A CA 1
ATOM 669 C C . GLN A 1 86 ? -4.487 -11.550 -27.592 1.00 49.41 86 GLN A C 1
ATOM 671 O O . GLN A 1 86 ? -5.429 -12.281 -27.883 1.00 49.41 86 GLN A O 1
ATOM 676 N N . GLY A 1 87 ? -4.475 -10.252 -27.921 1.00 42.09 87 GLY A N 1
ATOM 677 C CA . GLY A 1 87 ? -5.537 -9.580 -28.685 1.00 42.09 87 GLY A CA 1
ATOM 678 C C . GLY A 1 87 ? -5.445 -9.739 -30.209 1.00 42.09 87 GLY A C 1
ATOM 679 O O . GLY A 1 87 ? -6.354 -9.311 -30.911 1.00 42.09 87 GLY A O 1
ATOM 680 N N . GLY A 1 88 ? -4.377 -10.352 -30.732 1.00 44.28 88 GLY A N 1
ATOM 681 C CA . GLY A 1 88 ? -4.181 -10.591 -32.172 1.00 44.28 88 GLY A CA 1
ATOM 682 C C . GLY A 1 88 ? -4.631 -11.971 -32.666 1.00 44.28 88 GLY A C 1
ATOM 683 O O . GLY A 1 88 ? -4.300 -12.353 -33.782 1.00 44.28 88 GLY A O 1
ATOM 684 N N . GLY A 1 89 ? -5.327 -12.748 -31.833 1.00 46.31 89 GLY A N 1
ATOM 685 C CA . GLY A 1 89 ? -5.547 -14.176 -32.060 1.00 46.31 89 GLY A CA 1
ATOM 686 C C . GLY A 1 89 ? -7.006 -14.601 -32.159 1.00 46.31 89 GLY A C 1
ATOM 687 O O . GLY A 1 89 ? -7.344 -15.614 -31.571 1.00 46.31 89 GLY A O 1
ATOM 688 N N . VAL A 1 90 ? -7.875 -13.857 -32.847 1.00 51.78 90 VAL A N 1
ATOM 689 C CA . VAL A 1 90 ? -9.170 -14.377 -33.333 1.00 51.78 90 VAL A CA 1
ATOM 690 C C . VAL A 1 90 ? -9.734 -13.460 -34.421 1.00 51.78 90 VAL A C 1
ATOM 692 O O . VAL A 1 90 ? -10.126 -12.340 -34.120 1.00 51.78 90 VAL A O 1
ATOM 695 N N . ALA A 1 91 ? -9.782 -13.968 -35.659 1.00 42.69 91 ALA A N 1
ATOM 696 C CA . ALA A 1 91 ? -10.849 -13.803 -36.665 1.00 42.69 91 ALA A CA 1
ATOM 697 C C . ALA A 1 91 ? -10.271 -13.785 -38.091 1.00 42.69 91 ALA A C 1
ATOM 699 O O . ALA A 1 91 ? -9.662 -12.814 -38.524 1.00 42.69 91 ALA A O 1
ATOM 700 N N . GLY A 1 92 ? -10.505 -14.869 -38.831 1.00 42.88 92 GLY A N 1
ATOM 701 C CA . GLY A 1 92 ? -10.176 -14.965 -40.252 1.00 42.88 92 GLY A CA 1
ATOM 702 C C . GLY A 1 92 ? -10.429 -16.351 -40.838 1.00 42.88 92 GLY A C 1
ATOM 703 O O . GLY A 1 92 ? -9.601 -16.858 -41.582 1.00 42.88 92 GLY A O 1
ATOM 704 N N . GLY A 1 93 ? -11.529 -17.001 -40.445 1.00 44.25 93 GLY A N 1
ATOM 705 C CA . GLY A 1 93 ? -12.055 -18.172 -41.143 1.00 44.25 93 GLY A CA 1
ATOM 706 C C . GLY A 1 93 ? -13.094 -17.731 -42.175 1.00 44.25 93 GLY A C 1
ATOM 707 O O . GLY A 1 93 ? -14.071 -17.084 -41.812 1.00 44.25 93 GLY A O 1
ATOM 708 N N . GLY A 1 94 ? -12.864 -18.095 -43.437 1.00 35.12 94 GLY A N 1
ATOM 709 C CA . GLY A 1 94 ? -13.716 -17.847 -44.610 1.00 35.12 94 GLY A CA 1
ATOM 710 C C . GLY A 1 94 ? -12.835 -17.384 -45.774 1.00 35.12 94 GLY A C 1
ATOM 711 O O . GLY A 1 94 ? -12.067 -16.453 -45.603 1.00 35.12 94 GLY A O 1
ATOM 712 N N . GLY A 1 95 ? -12.799 -17.971 -46.966 1.00 36.12 95 GLY A N 1
ATOM 713 C CA . GLY A 1 95 ? -13.619 -18.971 -47.641 1.00 36.12 95 GLY A CA 1
ATOM 714 C C . GLY A 1 95 ? -13.557 -18.639 -49.145 1.00 36.12 95 GLY A C 1
ATOM 715 O O . GLY A 1 95 ? -13.840 -17.501 -49.498 1.00 36.12 95 GLY A O 1
ATOM 716 N N . GLY A 1 96 ? -13.196 -19.612 -50.001 1.00 37.03 96 GLY A N 1
ATOM 717 C CA . GLY A 1 96 ? -13.179 -19.515 -51.484 1.00 37.03 96 GLY A CA 1
ATOM 718 C C . GLY A 1 96 ? -12.015 -18.684 -52.065 1.00 37.03 96 GLY A C 1
ATOM 719 O O . GLY A 1 96 ? -11.499 -17.815 -51.382 1.00 37.03 96 GLY A O 1
ATOM 720 N N . LEU A 1 97 ? -11.491 -18.848 -53.287 1.00 41.75 97 LEU A N 1
ATOM 721 C CA . LEU A 1 97 ? -11.825 -19.521 -54.560 1.00 41.75 97 LEU A CA 1
ATOM 722 C C . LEU A 1 97 ? -10.447 -19.712 -55.279 1.00 41.75 97 LEU A C 1
ATOM 724 O O . LEU A 1 97 ? -9.556 -18.903 -55.053 1.00 41.75 97 LEU A O 1
ATOM 728 N N . GLY A 1 98 ? -10.110 -20.788 -56.001 1.00 39.09 98 GLY A N 1
ATOM 729 C CA . GLY A 1 98 ? -10.544 -21.082 -57.374 1.00 39.09 98 GLY A CA 1
ATOM 730 C C . GLY A 1 98 ? -9.644 -20.436 -58.458 1.00 39.09 98 GLY A C 1
ATOM 731 O O . GLY A 1 98 ? -9.696 -19.224 -58.618 1.00 39.09 98 GLY A O 1
ATOM 732 N N . GLY A 1 99 ? -8.924 -21.260 -59.243 1.00 38.44 99 GLY A N 1
ATOM 733 C CA . GLY A 1 99 ? -8.325 -20.934 -60.562 1.00 38.44 99 GLY A CA 1
ATOM 734 C C . GLY A 1 99 ? -6.856 -20.470 -60.541 1.00 38.44 99 GLY A C 1
ATOM 735 O O . GLY A 1 99 ? -6.513 -19.586 -59.769 1.00 38.44 99 GLY A O 1
ATOM 736 N N . GLY A 1 100 ? -5.934 -20.998 -61.350 1.00 39.28 100 GLY A N 1
ATOM 737 C CA . GLY A 1 100 ? -5.991 -21.977 -62.440 1.00 39.28 100 GLY A CA 1
ATOM 738 C C . GLY A 1 100 ? -4.575 -22.363 -62.872 1.00 39.28 100 GLY A C 1
ATOM 739 O O . GLY A 1 100 ? -3.616 -21.790 -62.307 1.00 39.28 100 GLY A O 1
#